Protein AF-A0A0Q5FG03-F1 (afdb_monomer_lite)

Radius of gyration: 13.96 Å; chains: 1; bounding box: 29×32×35 Å

Sequence (112 aa):
MKDVYLDANTSKATGAYFTERRLQPCRLDEAAFYCIKDTFYGLTVSEVVIPYRGPFSVHAVYLEESRPVVEQRLRARFKGIAFNRDDGATPFLIDDPKQPGRTVFYCDRHSE

Structure (mmCIF, N/CA/C/O backbone):
data_AF-A0A0Q5FG03-F1
#
_entry.id   AF-A0A0Q5FG03-F1
#
loop_
_atom_site.group_PDB
_atom_site.id
_atom_site.type_symbol
_atom_site.label_atom_id
_atom_site.label_alt_id
_atom_site.label_comp_id
_atom_site.label_asym_id
_atom_site.label_entity_id
_atom_site.label_seq_id
_atom_site.pdbx_PDB_ins_code
_atom_site.Cartn_x
_atom_site.Cartn_y
_atom_site.Cartn_z
_atom_site.occupancy
_atom_site.B_iso_or_equiv
_atom_site.auth_seq_id
_atom_site.auth_comp_id
_atom_site.auth_asym_id
_atom_site.auth_atom_id
_atom_site.pdbx_PDB_model_num
ATOM 1 N N . MET A 1 1 ? 0.644 -18.879 -6.808 1.00 47.06 1 MET A N 1
ATOM 2 C CA . MET A 1 1 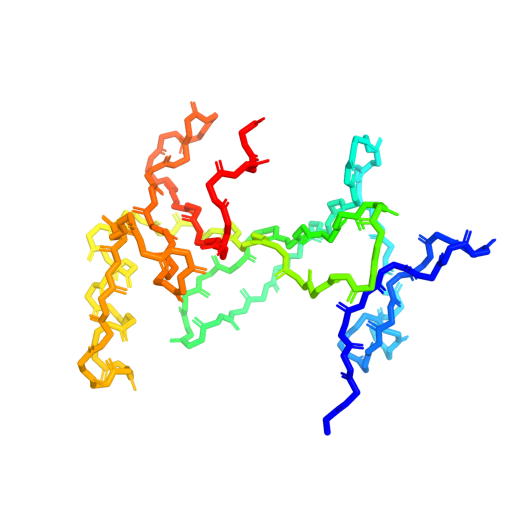? 0.329 -17.442 -6.962 1.00 47.06 1 MET A CA 1
ATOM 3 C C . MET A 1 1 ? 1.460 -16.850 -7.792 1.00 47.06 1 MET A C 1
ATOM 5 O O . MET A 1 1 ? 2.582 -17.272 -7.561 1.00 47.06 1 MET A O 1
ATOM 9 N N . LYS A 1 2 ? 1.202 -16.025 -8.815 1.00 59.19 2 LYS A N 1
ATOM 10 C CA . LYS A 1 2 ? 2.292 -15.331 -9.528 1.00 59.19 2 LYS A CA 1
ATOM 11 C C . LYS A 1 2 ? 2.599 -14.056 -8.749 1.00 59.19 2 LYS A C 1
ATOM 13 O O . LYS A 1 2 ? 1.669 -13.285 -8.519 1.00 59.19 2 LYS A O 1
ATOM 18 N N . ASP A 1 3 ? 3.845 -13.878 -8.336 1.00 68.62 3 ASP A N 1
ATOM 19 C CA . ASP A 1 3 ? 4.272 -12.696 -7.587 1.00 68.62 3 ASP A CA 1
ATOM 20 C C . ASP A 1 3 ? 4.136 -11.431 -8.448 1.00 68.62 3 ASP A C 1
ATOM 22 O O . ASP A 1 3 ? 4.247 -11.487 -9.676 1.00 68.62 3 ASP A O 1
ATOM 26 N N . VAL A 1 4 ? 3.846 -10.300 -7.804 1.00 78.50 4 VAL A N 1
ATOM 27 C CA . VAL A 1 4 ? 3.726 -8.979 -8.442 1.00 78.50 4 VAL A CA 1
ATOM 28 C C . VAL A 1 4 ? 5.048 -8.249 -8.266 1.00 78.50 4 VAL A C 1
ATOM 30 O O . VAL A 1 4 ? 5.352 -7.858 -7.155 1.00 78.50 4 VAL A O 1
ATOM 33 N N . TYR A 1 5 ? 5.806 -8.014 -9.327 1.00 81.94 5 TYR A N 1
ATOM 34 C CA . TYR A 1 5 ? 7.115 -7.352 -9.266 1.00 81.94 5 TYR A CA 1
ATOM 35 C C . TYR A 1 5 ? 7.329 -6.467 -10.498 1.00 81.94 5 TYR A C 1
ATOM 37 O O . TYR A 1 5 ? 6.570 -6.556 -11.464 1.00 81.94 5 TYR A O 1
ATOM 45 N N . LEU A 1 6 ? 8.354 -5.613 -10.496 1.00 83.56 6 LEU A N 1
ATOM 46 C CA . LEU A 1 6 ? 8.778 -4.901 -11.705 1.00 83.56 6 LEU A CA 1
ATOM 47 C C . LEU A 1 6 ? 9.694 -5.790 -12.544 1.00 83.56 6 LEU A C 1
ATOM 49 O O . LEU A 1 6 ? 10.752 -6.220 -12.090 1.00 83.56 6 LEU A O 1
ATOM 53 N N . ASP A 1 7 ? 9.301 -6.058 -13.785 1.00 80.56 7 ASP A N 1
ATOM 54 C CA . ASP A 1 7 ? 10.161 -6.740 -14.745 1.00 80.56 7 ASP A CA 1
ATOM 55 C C . ASP A 1 7 ? 11.391 -5.873 -15.059 1.00 80.56 7 ASP A C 1
ATOM 57 O O . ASP A 1 7 ? 11.261 -4.739 -15.518 1.00 80.56 7 ASP A O 1
ATOM 61 N N . ALA A 1 8 ? 12.589 -6.412 -14.824 1.00 76.44 8 ALA A N 1
ATOM 62 C CA . ALA A 1 8 ? 13.841 -5.658 -14.920 1.00 76.44 8 ALA A CA 1
ATOM 63 C C . ALA A 1 8 ? 14.198 -5.205 -16.349 1.00 76.44 8 ALA A C 1
ATOM 65 O O . ALA A 1 8 ? 14.984 -4.276 -16.514 1.00 76.44 8 ALA A O 1
ATOM 66 N N . ASN A 1 9 ? 13.634 -5.841 -17.382 1.00 79.19 9 ASN A N 1
ATOM 67 C CA . ASN A 1 9 ? 13.922 -5.505 -18.779 1.00 79.19 9 ASN A CA 1
ATOM 68 C C . ASN A 1 9 ? 12.957 -4.451 -19.325 1.00 79.19 9 ASN A C 1
ATOM 70 O O . ASN A 1 9 ? 13.314 -3.652 -20.187 1.00 79.19 9 ASN A O 1
ATOM 74 N N . THR A 1 10 ? 11.711 -4.477 -18.858 1.00 81.31 10 THR A N 1
ATOM 75 C CA . THR A 1 10 ? 10.627 -3.643 -19.387 1.00 81.31 10 THR A CA 1
ATOM 76 C C . THR A 1 10 ? 10.185 -2.548 -18.428 1.00 81.31 10 THR A C 1
ATOM 78 O O . THR A 1 10 ? 9.437 -1.662 -18.838 1.00 81.31 10 THR A O 1
ATOM 81 N N . SER A 1 11 ? 10.619 -2.602 -17.166 1.00 76.62 11 SER A N 1
ATOM 82 C CA . SER A 1 11 ? 10.155 -1.740 -16.075 1.00 76.62 11 SER A CA 1
ATOM 83 C C . SER A 1 11 ? 8.632 -1.760 -15.901 1.00 76.62 11 SER A C 1
ATOM 85 O O . SER A 1 11 ? 8.040 -0.798 -15.414 1.00 76.62 11 SER A O 1
ATOM 87 N N . LYS A 1 12 ? 7.974 -2.849 -16.320 1.00 83.88 12 LYS A N 1
ATOM 88 C CA . LYS A 1 12 ? 6.522 -3.030 -16.205 1.00 83.88 12 LYS A CA 1
ATOM 89 C C . LYS A 1 12 ? 6.199 -3.931 -15.028 1.00 83.88 12 LYS A C 1
ATOM 91 O O . LYS A 1 12 ? 6.864 -4.943 -14.818 1.00 83.88 12 LYS A O 1
ATOM 96 N N . ALA A 1 13 ? 5.147 -3.590 -14.290 1.00 86.50 13 ALA A N 1
ATOM 97 C CA . A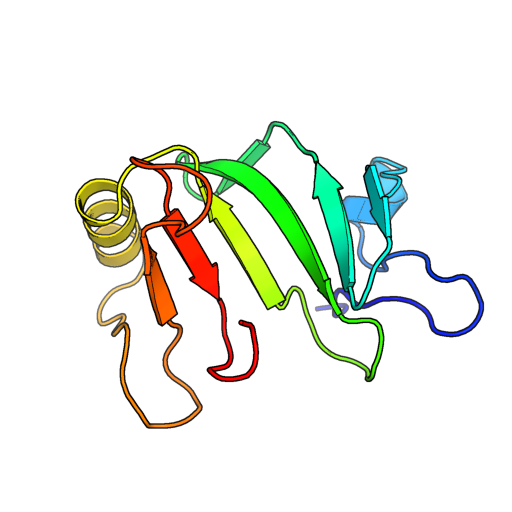LA A 1 13 ? 4.642 -4.465 -13.245 1.00 86.50 13 ALA A CA 1
ATOM 98 C C . ALA A 1 13 ? 4.076 -5.763 -13.832 1.00 86.50 13 ALA A C 1
ATOM 100 O O . ALA A 1 13 ? 3.356 -5.762 -14.837 1.00 86.50 13 ALA A O 1
ATOM 101 N N . THR A 1 14 ? 4.384 -6.870 -13.171 1.00 84.19 14 THR A N 1
ATOM 102 C CA . THR A 1 14 ? 3.803 -8.182 -13.424 1.00 84.19 14 THR A CA 1
ATOM 103 C C . THR A 1 14 ? 2.548 -8.397 -12.574 1.00 84.19 14 THR A C 1
ATOM 105 O O . THR A 1 14 ? 2.179 -7.587 -11.723 1.00 84.19 14 THR A O 1
ATOM 108 N N . GLY A 1 15 ? 1.850 -9.504 -12.828 1.00 84.75 15 GLY A N 1
ATOM 109 C CA . GLY A 1 15 ? 0.609 -9.853 -12.141 1.00 84.75 15 GLY A CA 1
ATOM 110 C C . GLY A 1 15 ? -0.641 -9.321 -12.843 1.00 84.75 15 GLY A C 1
ATOM 111 O O . GLY A 1 15 ? -0.670 -8.213 -13.376 1.00 84.75 15 GLY A O 1
ATOM 112 N N . ALA A 1 16 ? -1.695 -10.142 -12.818 1.00 88.19 16 ALA A N 1
ATOM 113 C CA . ALA A 1 16 ? -2.950 -9.905 -13.537 1.00 88.19 16 ALA A CA 1
ATOM 114 C C . ALA A 1 16 ? -3.575 -8.539 -13.222 1.00 88.19 16 ALA A C 1
ATOM 116 O O . ALA A 1 16 ? -4.098 -7.876 -14.113 1.00 88.19 16 ALA A O 1
ATOM 117 N N . TYR A 1 17 ? -3.459 -8.081 -11.968 1.00 88.00 17 TYR A N 1
ATOM 118 C CA . TYR A 1 17 ? -3.975 -6.778 -11.558 1.00 88.00 17 TYR A CA 1
ATOM 119 C C . TYR A 1 17 ? -3.429 -5.637 -12.432 1.00 88.00 17 TYR A C 1
ATOM 121 O O . TYR A 1 17 ? -4.215 -4.842 -12.938 1.00 88.00 17 TYR A O 1
ATOM 129 N N . PHE A 1 18 ? -2.116 -5.601 -12.674 1.00 90.38 18 PHE A N 1
ATOM 130 C CA . PHE A 1 18 ? -1.465 -4.547 -13.455 1.00 90.38 18 PHE A CA 1
ATOM 131 C C . PHE A 1 18 ? -1.579 -4.794 -14.959 1.00 90.38 18 PHE A C 1
ATOM 133 O O . PHE A 1 18 ? -1.870 -3.866 -15.717 1.00 90.38 18 PHE A O 1
ATOM 140 N N . THR A 1 19 ? -1.385 -6.040 -15.401 1.00 90.56 19 THR A N 1
ATOM 141 C CA . THR A 1 19 ? -1.304 -6.364 -16.831 1.00 90.56 19 THR A CA 1
ATOM 142 C C . THR A 1 19 ? -2.664 -6.340 -17.525 1.00 90.56 19 THR A C 1
ATOM 144 O O . THR A 1 19 ? -2.780 -5.759 -18.603 1.00 90.56 19 THR A O 1
ATOM 147 N N . GLU A 1 20 ? -3.712 -6.900 -16.917 1.00 92.25 20 GLU A N 1
ATOM 148 C CA . GLU A 1 20 ? -5.053 -6.948 -17.521 1.00 92.25 20 GLU A CA 1
ATOM 149 C C . GLU A 1 20 ? -5.700 -5.560 -17.563 1.00 92.25 20 GLU A C 1
ATOM 151 O O . GLU A 1 20 ? -6.345 -5.202 -18.548 1.00 92.25 20 GLU A O 1
ATOM 156 N N . ARG A 1 21 ? -5.458 -4.741 -16.530 1.00 91.88 21 ARG A N 1
ATOM 157 C CA . ARG A 1 21 ? -5.902 -3.337 -16.462 1.00 91.88 21 ARG A CA 1
ATOM 158 C C . ARG A 1 21 ? -4.991 -2.381 -17.234 1.00 91.88 21 ARG A C 1
ATOM 1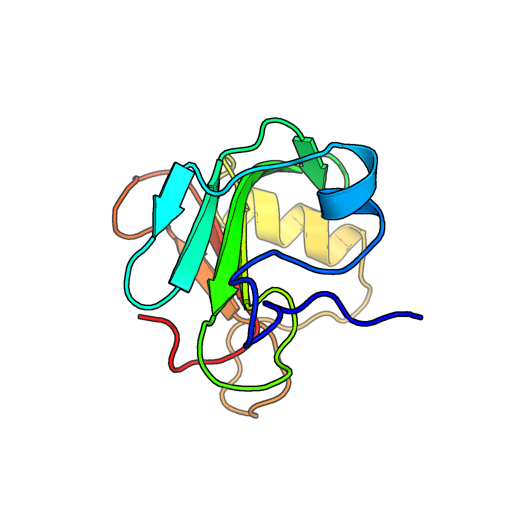60 O O . 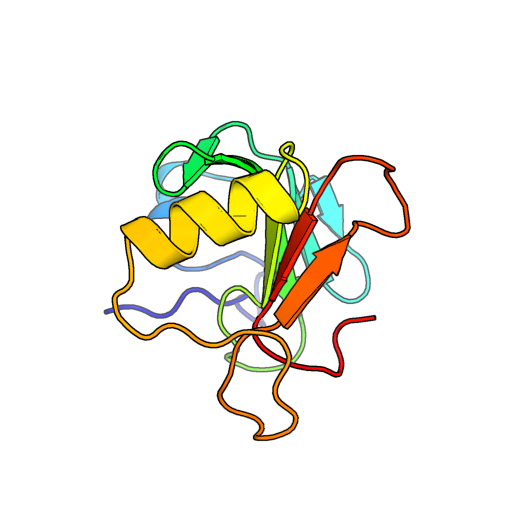ARG A 1 21 ? -5.296 -1.195 -17.318 1.00 91.88 21 ARG A O 1
ATOM 167 N N . ARG A 1 22 ? -3.883 -2.884 -17.795 1.00 92.06 22 ARG A N 1
ATOM 168 C CA . ARG A 1 22 ? -2.868 -2.113 -18.533 1.00 92.06 22 ARG A CA 1
ATOM 169 C C . ARG A 1 22 ? -2.369 -0.889 -17.756 1.00 92.06 22 ARG A C 1
ATOM 171 O O . ARG A 1 22 ? -2.090 0.150 -18.357 1.00 92.06 22 ARG A O 1
ATOM 178 N N . LEU A 1 23 ? -2.257 -1.012 -16.432 1.00 91.56 23 LEU A N 1
ATOM 179 C CA . LEU A 1 23 ? -1.841 0.092 -15.572 1.00 91.56 23 LEU A CA 1
ATOM 180 C C . LEU A 1 23 ? -0.436 0.551 -15.960 1.00 91.56 23 LEU A C 1
ATOM 182 O O . LEU A 1 23 ? 0.458 -0.266 -16.184 1.00 91.56 23 LEU A O 1
ATOM 186 N N . GLN A 1 24 ? -0.257 1.865 -16.039 1.00 90.62 24 GLN A N 1
ATOM 187 C CA . GLN A 1 24 ? 1.046 2.500 -16.191 1.00 90.62 24 GLN A CA 1
ATOM 188 C C . GLN A 1 24 ? 1.378 3.237 -14.892 1.00 90.62 24 GLN A C 1
ATOM 190 O O . GLN A 1 24 ? 0.463 3.758 -14.246 1.00 90.62 24 GLN A O 1
ATOM 195 N N . PRO A 1 25 ? 2.656 3.281 -14.492 1.00 91.50 25 PRO A N 1
ATOM 196 C CA . PRO A 1 25 ? 3.050 4.062 -13.336 1.00 91.50 25 PRO A CA 1
ATOM 197 C C . PRO A 1 25 ? 2.816 5.554 -13.601 1.00 91.50 25 PRO A C 1
ATOM 199 O O . PRO A 1 25 ? 3.100 6.057 -14.687 1.00 91.50 25 PRO A O 1
ATOM 202 N N . CYS A 1 26 ? 2.304 6.263 -12.598 1.00 92.25 26 CYS A N 1
ATOM 203 C CA . CYS A 1 26 ? 2.127 7.716 -12.642 1.00 92.25 26 CYS A CA 1
ATOM 204 C C . CYS A 1 26 ? 3.405 8.465 -12.241 1.00 92.25 26 CYS A C 1
ATOM 206 O O . CYS A 1 26 ? 3.607 9.606 -12.649 1.00 92.25 26 CYS A O 1
ATOM 208 N N . ARG A 1 27 ? 4.273 7.822 -11.453 1.00 89.38 27 ARG A N 1
ATOM 209 C CA . ARG A 1 27 ? 5.584 8.341 -11.063 1.00 89.38 27 ARG A CA 1
ATOM 210 C C . ARG A 1 27 ? 6.597 7.204 -11.058 1.00 89.38 27 ARG A C 1
ATOM 212 O O . ARG A 1 27 ? 6.309 6.114 -10.566 1.00 89.38 27 ARG A O 1
ATOM 219 N N . LEU A 1 28 ? 7.776 7.488 -11.597 1.00 85.56 28 LEU A N 1
ATOM 220 C CA . LEU A 1 28 ? 8.937 6.609 -11.582 1.00 85.56 28 LEU A CA 1
ATOM 221 C C . LEU A 1 28 ? 10.080 7.353 -10.895 1.00 85.56 28 LEU A C 1
ATOM 223 O O . LEU A 1 28 ? 10.460 8.428 -11.351 1.00 85.56 28 LEU A O 1
ATOM 227 N N . ASP A 1 29 ? 10.568 6.797 -9.794 1.00 81.88 29 ASP A N 1
ATOM 228 C CA . ASP A 1 29 ? 11.713 7.305 -9.031 1.00 81.88 29 ASP A CA 1
ATOM 229 C C . ASP A 1 29 ? 12.552 6.100 -8.561 1.00 81.88 29 ASP A C 1
ATOM 231 O O . ASP A 1 29 ? 12.788 5.184 -9.349 1.00 81.88 29 ASP A O 1
ATOM 235 N N . GLU A 1 30 ? 12.916 5.998 -7.281 1.00 79.50 30 GLU A N 1
ATOM 236 C CA . GLU A 1 30 ? 13.513 4.780 -6.702 1.00 79.50 30 GLU A CA 1
ATOM 237 C C . GLU A 1 30 ? 12.560 3.561 -6.705 1.00 79.50 30 GLU A C 1
ATOM 239 O O . GLU A 1 30 ? 12.982 2.408 -6.568 1.00 79.50 30 GLU A O 1
ATOM 244 N N . ALA A 1 31 ? 11.268 3.803 -6.950 1.00 86.31 31 ALA A N 1
ATOM 245 C CA . ALA A 1 31 ? 10.223 2.805 -7.148 1.00 86.31 31 ALA A CA 1
ATOM 246 C C . ALA A 1 31 ? 9.216 3.259 -8.223 1.00 86.31 31 ALA A C 1
ATOM 248 O O . ALA A 1 31 ? 9.134 4.443 -8.568 1.00 86.31 31 ALA A O 1
ATOM 249 N N . ALA A 1 32 ? 8.416 2.321 -8.734 1.00 89.75 32 ALA A N 1
ATOM 250 C CA . ALA A 1 32 ? 7.268 2.635 -9.575 1.00 89.75 32 ALA A CA 1
ATOM 251 C C . ALA A 1 32 ? 6.016 2.834 -8.716 1.00 89.75 32 ALA A C 1
ATOM 253 O O . ALA A 1 32 ? 5.603 1.936 -7.977 1.00 89.75 32 ALA A O 1
ATOM 254 N N . PHE A 1 33 ? 5.389 3.997 -8.864 1.00 91.69 33 PHE A N 1
ATOM 255 C CA . PHE A 1 33 ? 4.142 4.358 -8.201 1.00 91.69 33 PHE A CA 1
ATOM 256 C C . PHE A 1 33 ? 2.987 4.239 -9.186 1.00 91.69 33 PHE A C 1
ATOM 258 O O . PHE A 1 33 ? 3.001 4.841 -10.262 1.00 91.69 33 PHE A O 1
ATOM 265 N N . TYR A 1 34 ? 1.963 3.495 -8.796 1.00 93.38 34 TYR A N 1
ATOM 266 C CA . TYR A 1 34 ? 0.734 3.329 -9.554 1.00 93.38 34 TYR A CA 1
ATOM 267 C C . TYR A 1 34 ? -0.387 4.063 -8.834 1.00 93.38 34 TYR A C 1
ATOM 269 O O . TYR A 1 34 ? -0.903 3.579 -7.829 1.00 93.38 34 TYR A O 1
ATOM 277 N N . CYS A 1 35 ? -0.760 5.225 -9.365 1.00 93.94 35 CYS A N 1
ATOM 278 C CA . CYS A 1 35 ? -1.913 5.983 -8.908 1.00 93.94 35 CYS A CA 1
ATOM 279 C C . CYS A 1 35 ? -3.169 5.257 -9.381 1.00 93.94 35 CYS A C 1
ATOM 281 O O . CYS A 1 35 ? -3.416 5.136 -10.584 1.00 93.94 35 CYS A O 1
ATOM 283 N N . ILE A 1 36 ? -3.944 4.745 -8.438 1.00 94.62 36 ILE A N 1
ATOM 284 C CA . ILE A 1 36 ? -5.142 3.965 -8.717 1.00 94.62 36 ILE A CA 1
ATOM 285 C C . ILE A 1 36 ? -6.309 4.519 -7.913 1.00 94.62 36 ILE A C 1
ATOM 287 O O . ILE A 1 36 ? -6.137 5.277 -6.967 1.00 94.62 36 ILE A O 1
ATOM 291 N N . LYS A 1 37 ? -7.516 4.136 -8.314 1.00 93.06 37 LYS A N 1
ATOM 292 C CA . LYS A 1 37 ? -8.721 4.360 -7.527 1.00 93.06 37 LYS A CA 1
ATOM 293 C C . LYS A 1 37 ? -9.415 3.020 -7.375 1.00 93.06 37 LYS A C 1
ATOM 295 O O . LYS A 1 37 ? -10.257 2.659 -8.193 1.00 93.06 37 LYS A O 1
ATOM 300 N N . ASP A 1 38 ? -8.980 2.262 -6.379 1.00 94.75 38 ASP A N 1
ATOM 301 C CA . ASP A 1 38 ? -9.514 0.933 -6.085 1.00 94.75 38 ASP A CA 1
ATOM 302 C C . ASP A 1 38 ? -9.734 0.781 -4.576 1.00 94.75 38 ASP A C 1
ATOM 304 O O . ASP A 1 38 ? -9.572 1.727 -3.802 1.00 94.75 38 ASP A O 1
ATOM 308 N N . THR A 1 39 ? -10.136 -0.410 -4.150 1.00 95.00 39 THR A N 1
ATOM 309 C CA . THR A 1 39 ? -10.406 -0.718 -2.756 1.00 95.00 39 THR A CA 1
ATOM 310 C C . THR A 1 39 ? -9.691 -1.983 -2.295 1.00 95.00 39 THR A C 1
ATOM 312 O O . THR A 1 39 ? -9.642 -2.993 -2.993 1.00 95.00 39 THR A O 1
ATOM 315 N N . PHE A 1 40 ? -9.176 -1.957 -1.068 1.00 91.69 40 PHE A N 1
ATOM 316 C CA . PHE A 1 40 ? -8.533 -3.090 -0.412 1.00 91.69 40 PHE A CA 1
ATOM 317 C C . PHE A 1 40 ? -9.264 -3.410 0.887 1.00 91.69 40 PHE A C 1
ATOM 319 O O . PHE A 1 40 ? -9.215 -2.661 1.860 1.00 91.69 40 PHE A O 1
ATOM 326 N N . TYR A 1 41 ? -10.044 -4.494 0.872 1.00 93.25 41 TYR A N 1
ATOM 327 C CA . TYR A 1 41 ? -11.019 -4.806 1.926 1.00 93.25 41 TYR A CA 1
ATOM 328 C C . TYR A 1 41 ? -11.984 -3.647 2.223 1.00 93.25 41 TYR A C 1
ATOM 330 O O . TYR A 1 41 ? -12.520 -3.542 3.322 1.00 93.25 41 TYR A O 1
ATOM 338 N N . GLY A 1 42 ? -12.220 -2.809 1.208 1.00 94.19 42 GLY A N 1
ATOM 339 C CA . GLY A 1 42 ? -13.045 -1.607 1.219 1.00 94.19 42 GLY A CA 1
ATOM 340 C C . GLY A 1 42 ? -12.372 -0.351 1.792 1.00 94.19 42 GLY A C 1
ATOM 341 O O . GLY A 1 42 ? -13.067 0.646 1.974 1.00 94.19 42 GLY A O 1
ATOM 342 N N . LEU A 1 43 ? -11.074 -0.400 2.114 1.00 96.75 43 LEU A N 1
ATOM 343 C CA . LEU A 1 43 ? -10.236 0.795 2.291 1.00 96.75 43 LEU A CA 1
ATOM 344 C C . LEU A 1 43 ? -9.902 1.357 0.922 1.00 96.75 43 LEU A C 1
ATOM 346 O O . LEU A 1 43 ? -9.640 0.579 0.006 1.00 96.75 43 LEU A O 1
ATOM 350 N N . THR A 1 44 ? -9.901 2.669 0.781 1.00 97.44 44 THR A N 1
ATOM 351 C CA . THR A 1 44 ? -9.672 3.326 -0.500 1.00 97.44 44 THR A CA 1
ATOM 352 C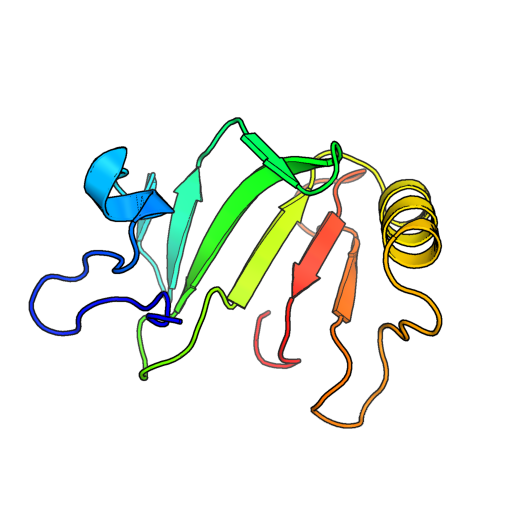 C . THR A 1 44 ? -8.180 3.379 -0.773 1.00 97.44 44 THR A C 1
ATOM 354 O O . THR A 1 44 ? -7.432 4.019 -0.040 1.00 97.44 44 THR A O 1
ATOM 357 N N . VAL A 1 45 ? -7.739 2.692 -1.826 1.00 96.44 45 VAL A N 1
ATOM 358 C CA . VAL A 1 45 ? -6.338 2.690 -2.245 1.00 96.44 45 VAL A CA 1
ATOM 359 C C . VAL A 1 45 ? -6.126 3.814 -3.244 1.00 96.44 45 VAL A C 1
ATOM 361 O O . VAL A 1 45 ? -6.743 3.805 -4.312 1.00 96.44 45 VAL A O 1
ATOM 364 N N . SER A 1 46 ? -5.228 4.740 -2.913 1.00 95.81 46 SER A N 1
ATOM 365 C CA . SER A 1 46 ? -4.831 5.827 -3.810 1.00 95.81 46 SER A CA 1
ATOM 366 C C . SER A 1 46 ? -3.568 5.496 -4.600 1.00 95.81 46 SER A C 1
ATOM 368 O O . SER A 1 46 ? -3.428 5.910 -5.750 1.00 95.81 46 SER A O 1
ATOM 370 N N . GLU A 1 47 ? -2.632 4.753 -4.002 1.00 94.56 47 GLU A N 1
ATOM 371 C CA . GLU A 1 47 ? -1.363 4.413 -4.649 1.00 94.56 47 GLU A CA 1
ATOM 372 C C . GLU A 1 47 ? -0.867 3.022 -4.247 1.00 94.56 47 GLU A C 1
ATOM 374 O O . GLU A 1 47 ? -1.055 2.567 -3.116 1.00 94.56 47 GLU A O 1
ATOM 379 N N . VAL A 1 48 ? -0.190 2.359 -5.183 1.00 93.31 48 VAL A N 1
ATOM 380 C CA . VAL A 1 48 ? 0.552 1.116 -4.950 1.00 93.31 48 VAL A CA 1
ATOM 381 C C . VAL A 1 48 ? 1.988 1.299 -5.418 1.00 93.31 48 VAL A C 1
ATOM 383 O O . VAL A 1 48 ? 2.219 1.837 -6.502 1.00 93.31 48 VAL A O 1
ATOM 386 N N . VAL A 1 49 ? 2.947 0.837 -4.617 1.00 91.00 49 VAL A N 1
ATOM 387 C CA . VAL A 1 49 ? 4.380 1.002 -4.886 1.00 91.00 49 VAL A CA 1
ATOM 388 C C . VAL A 1 49 ? 5.046 -0.344 -5.108 1.00 91.00 49 VAL A C 1
ATOM 390 O O . VAL A 1 49 ? 4.890 -1.261 -4.300 1.00 91.00 49 VAL A O 1
ATOM 393 N N . ILE A 1 50 ? 5.811 -0.447 -6.195 1.00 88.44 50 ILE A N 1
ATOM 394 C CA . ILE A 1 50 ? 6.645 -1.612 -6.504 1.00 88.44 50 ILE A CA 1
ATOM 395 C C . ILE A 1 50 ? 8.097 -1.135 -6.682 1.00 88.44 50 ILE A C 1
ATOM 397 O O . ILE A 1 50 ? 8.338 -0.250 -7.506 1.00 88.44 50 ILE A O 1
ATOM 401 N N . PRO A 1 51 ? 9.066 -1.676 -5.928 1.00 81.62 51 PRO A N 1
ATOM 402 C CA . PRO A 1 51 ? 10.454 -1.225 -5.946 1.00 81.62 51 PRO A CA 1
ATOM 403 C C . PRO A 1 51 ? 11.197 -1.744 -7.184 1.00 81.62 51 PRO A C 1
ATOM 405 O O . PRO A 1 51 ? 10.898 -2.823 -7.694 1.00 81.62 51 PRO A O 1
ATOM 408 N N . TYR A 1 52 ? 12.190 -0.986 -7.665 1.00 72.69 52 TYR A N 1
ATOM 409 C CA . TYR A 1 52 ? 12.958 -1.333 -8.873 1.00 72.69 52 TYR A CA 1
ATOM 410 C C . TYR A 1 52 ? 13.986 -2.453 -8.679 1.00 72.69 52 TYR A C 1
ATOM 412 O O . TYR A 1 52 ? 14.348 -3.138 -9.636 1.00 72.69 52 TYR A O 1
ATOM 420 N N . ARG A 1 53 ? 14.524 -2.612 -7.466 1.00 61.56 53 ARG A N 1
ATOM 421 C CA . ARG A 1 53 ? 15.632 -3.537 -7.204 1.00 61.56 53 ARG A CA 1
ATOM 422 C C . ARG A 1 53 ? 15.113 -4.819 -6.579 1.00 61.56 53 ARG A C 1
ATOM 424 O O . ARG A 1 53 ? 14.803 -4.793 -5.404 1.00 61.56 53 ARG A O 1
ATOM 431 N N . GLY A 1 54 ? 15.121 -5.924 -7.325 1.00 55.22 54 GLY A N 1
ATOM 432 C CA . GLY A 1 54 ? 14.882 -7.285 -6.818 1.00 55.22 54 GLY A CA 1
ATOM 433 C C . GLY A 1 54 ? 13.490 -7.849 -7.142 1.00 55.22 54 GLY A C 1
ATOM 434 O O . GLY A 1 54 ? 12.612 -7.106 -7.572 1.00 55.22 54 GLY A O 1
ATOM 435 N N . PRO A 1 55 ? 13.261 -9.163 -6.954 1.00 54.09 55 PRO A N 1
ATOM 436 C CA . PRO A 1 55 ? 11.986 -9.833 -7.246 1.00 54.09 55 PRO A CA 1
ATOM 437 C C . PRO A 1 55 ? 10.898 -9.509 -6.202 1.00 54.09 55 PRO A C 1
ATOM 439 O O . PRO A 1 55 ? 10.060 -10.352 -5.886 1.00 54.09 55 PRO A O 1
ATOM 442 N N . PHE A 1 56 ? 10.952 -8.328 -5.588 1.00 57.88 56 PHE A N 1
ATOM 443 C CA . PHE A 1 56 ? 10.106 -8.001 -4.454 1.00 57.88 56 PHE A CA 1
ATOM 444 C C . PHE A 1 56 ? 8.676 -7.712 -4.896 1.00 57.88 56 PHE A C 1
ATOM 446 O O . PHE A 1 56 ? 8.421 -7.188 -5.983 1.00 57.88 56 PHE A O 1
ATOM 453 N N . SER A 1 57 ? 7.753 -8.094 -4.013 1.00 67.31 57 SER A N 1
ATOM 454 C CA . SER A 1 57 ? 6.325 -7.858 -4.175 1.00 67.31 57 SER A CA 1
ATOM 455 C C . SER A 1 57 ? 5.971 -6.364 -4.094 1.00 67.31 57 SER A C 1
ATOM 457 O O . SER A 1 57 ? 6.838 -5.516 -3.886 1.00 67.31 57 SER A O 1
ATOM 459 N N . VAL A 1 58 ? 4.678 -6.033 -4.213 1.00 69.81 58 VAL A N 1
ATOM 460 C CA . VAL A 1 58 ? 4.152 -4.731 -3.767 1.00 69.81 58 VAL A CA 1
ATOM 461 C C . VAL A 1 58 ? 4.708 -4.405 -2.385 1.00 69.81 58 VAL A C 1
ATOM 463 O O . VAL A 1 58 ? 4.557 -5.189 -1.448 1.00 69.81 58 VAL A O 1
ATOM 466 N N . HIS A 1 59 ? 5.342 -3.245 -2.284 1.00 81.69 59 HIS A N 1
ATOM 467 C CA . HIS A 1 59 ? 6.102 -2.844 -1.109 1.00 81.69 59 HIS A CA 1
ATOM 468 C C . HIS A 1 59 ? 5.279 -1.990 -0.162 1.00 81.69 59 HIS A C 1
ATOM 470 O O . HIS A 1 59 ? 5.322 -2.202 1.046 1.00 81.69 59 HIS A O 1
ATOM 476 N N . ALA A 1 60 ? 4.481 -1.081 -0.724 1.00 90.12 60 ALA A N 1
ATOM 477 C CA . ALA A 1 60 ? 3.593 -0.211 0.027 1.00 90.12 60 ALA A CA 1
ATOM 478 C C . ALA A 1 60 ? 2.252 -0.009 -0.686 1.00 90.12 60 ALA A C 1
ATOM 480 O O . ALA A 1 60 ? 2.169 0.023 -1.919 1.00 90.12 60 ALA A O 1
ATOM 481 N N . VAL A 1 61 ? 1.209 0.169 0.119 1.00 93.38 61 VAL A N 1
ATOM 482 C CA . VAL A 1 61 ? -0.138 0.562 -0.291 1.00 93.38 61 VAL A CA 1
ATOM 483 C C . VAL A 1 61 ? -0.508 1.830 0.471 1.00 93.38 61 VAL A C 1
ATOM 485 O O . VAL A 1 61 ? -0.448 1.856 1.701 1.00 93.38 61 VAL A O 1
ATOM 488 N N . TYR A 1 62 ? -0.897 2.869 -0.263 1.00 95.62 62 TYR A N 1
ATOM 489 C CA . TYR A 1 62 ? -1.344 4.143 0.293 1.00 95.62 62 TYR A CA 1
ATOM 490 C C . TYR A 1 62 ? -2.863 4.154 0.350 1.00 95.62 62 TYR A C 1
ATOM 492 O O . TYR A 1 62 ? -3.541 3.897 -0.650 1.00 95.62 62 TYR A O 1
ATOM 500 N N . LEU A 1 63 ? -3.379 4.439 1.537 1.00 97.31 63 LEU A N 1
ATOM 501 C CA . LEU A 1 63 ? -4.789 4.368 1.877 1.00 97.31 63 LEU A CA 1
ATOM 502 C C . LEU A 1 63 ? -5.296 5.758 2.247 1.00 97.31 63 LEU A C 1
ATOM 504 O O . LEU A 1 63 ? -4.639 6.480 2.999 1.00 97.31 63 LEU A O 1
ATOM 508 N N . GLU A 1 64 ? -6.461 6.136 1.725 1.00 97.44 64 GLU A N 1
ATOM 509 C CA . GLU A 1 64 ? -7.024 7.468 1.970 1.00 97.44 64 GLU A CA 1
ATOM 510 C C . GLU A 1 64 ? -7.536 7.640 3.404 1.00 97.44 64 GLU A C 1
ATOM 512 O O . GLU A 1 64 ? -7.639 8.766 3.887 1.00 97.44 64 GLU A O 1
ATOM 517 N N . GLU A 1 65 ? -7.863 6.543 4.089 1.00 97.56 65 GLU A N 1
ATOM 518 C CA . GLU A 1 65 ? -8.330 6.573 5.469 1.00 97.56 65 GLU A CA 1
ATOM 519 C C . GLU A 1 65 ? -7.187 6.744 6.484 1.00 97.56 65 GLU A C 1
ATOM 521 O O . GLU A 1 65 ? -6.037 6.360 6.249 1.00 97.56 65 GLU A O 1
ATOM 526 N N . SER A 1 66 ? -7.529 7.273 7.662 1.00 97.50 66 SER A N 1
ATOM 527 C CA . SER A 1 66 ? -6.581 7.490 8.757 1.00 97.50 66 SER A CA 1
ATOM 528 C C . SER A 1 66 ? -6.129 6.188 9.411 1.00 97.50 66 SER A C 1
ATOM 530 O O . SER A 1 66 ? -6.849 5.181 9.412 1.00 97.50 66 SER A O 1
ATOM 532 N N . ARG A 1 67 ? -4.952 6.223 10.045 1.00 96.69 67 ARG A N 1
ATOM 533 C CA . ARG A 1 67 ? -4.321 5.028 10.612 1.00 96.69 67 ARG A CA 1
ATOM 534 C C . ARG A 1 67 ? -5.220 4.253 11.581 1.00 96.69 67 ARG A C 1
ATOM 536 O O . ARG A 1 67 ? -5.293 3.035 11.428 1.00 96.69 67 ARG A O 1
ATOM 543 N N . PRO A 1 68 ? -5.971 4.886 12.509 1.00 96.94 68 PRO A N 1
ATOM 544 C CA . PRO A 1 68 ? -6.888 4.154 13.383 1.00 96.94 68 PRO A CA 1
ATOM 545 C C . PRO A 1 68 ? -7.999 3.409 12.627 1.00 96.94 68 PRO A C 1
ATOM 547 O O . PRO A 1 68 ? -8.345 2.286 12.993 1.00 96.94 68 PRO A O 1
ATOM 550 N N . VAL A 1 69 ? -8.543 4.008 11.560 1.00 97.44 69 VAL A N 1
ATOM 551 C CA . VAL A 1 69 ? -9.606 3.402 10.738 1.00 97.44 69 VAL A CA 1
ATOM 552 C C . VAL A 1 69 ? -9.057 2.217 9.951 1.00 97.44 69 VAL A C 1
ATOM 554 O O . VAL A 1 69 ? -9.656 1.137 9.941 1.00 97.44 69 VAL A O 1
ATOM 557 N N . VAL A 1 70 ? -7.893 2.400 9.326 1.00 97.12 70 VAL A N 1
ATOM 558 C CA . VAL A 1 70 ? -7.201 1.336 8.597 1.00 97.12 70 VAL A CA 1
ATOM 559 C C . VAL A 1 70 ? -6.867 0.177 9.529 1.00 97.12 70 VAL A C 1
ATOM 561 O O . VAL A 1 70 ? -7.206 -0.970 9.232 1.00 97.12 70 VAL A O 1
ATOM 564 N N . GLU A 1 71 ? -6.264 0.468 10.682 1.00 96.44 71 GLU A N 1
ATOM 565 C CA . GLU A 1 71 ? -5.875 -0.536 11.668 1.00 96.44 71 GLU A CA 1
ATOM 566 C C . GLU A 1 71 ? -7.082 -1.352 12.134 1.00 96.44 71 GLU A C 1
ATOM 568 O O . GLU A 1 71 ? -7.045 -2.585 12.105 1.00 96.44 71 GLU A O 1
ATOM 573 N N . GLN A 1 72 ? -8.176 -0.683 12.512 1.00 96.06 72 GLN A N 1
ATOM 574 C CA . GLN A 1 72 ? -9.409 -1.344 12.934 1.00 96.06 72 GLN A CA 1
ATOM 575 C C . GLN A 1 72 ? -9.909 -2.317 11.862 1.00 96.06 72 GLN A C 1
ATOM 577 O O . GLN A 1 72 ? -10.253 -3.465 12.163 1.00 96.06 72 GLN A O 1
ATOM 582 N N . ARG A 1 73 ? -9.929 -1.878 10.601 1.00 96.25 73 ARG A N 1
ATOM 583 C CA . ARG A 1 73 ? -10.453 -2.681 9.499 1.00 96.25 73 ARG A CA 1
ATOM 584 C C . ARG A 1 73 ? -9.570 -3.882 9.181 1.00 96.25 73 ARG A C 1
ATOM 586 O O . ARG A 1 73 ? -10.083 -4.985 8.981 1.00 96.25 73 ARG A O 1
ATOM 593 N N . LEU A 1 74 ? -8.251 -3.696 9.178 1.00 95.31 74 LEU A N 1
ATOM 594 C CA . LEU A 1 74 ? -7.307 -4.789 8.962 1.00 95.31 74 LEU A CA 1
ATOM 595 C C . LEU A 1 74 ? -7.355 -5.798 10.117 1.00 95.31 74 LEU A C 1
ATOM 597 O O . LEU A 1 74 ? -7.386 -6.997 9.854 1.00 95.31 74 LEU A O 1
ATOM 601 N N . ARG A 1 75 ? -7.466 -5.352 11.377 1.00 95.25 75 ARG A N 1
ATOM 602 C CA . ARG A 1 75 ? -7.645 -6.247 12.539 1.00 95.25 75 ARG A CA 1
ATOM 603 C C . ARG A 1 75 ? -8.948 -7.040 12.483 1.00 95.25 75 ARG A C 1
ATOM 605 O O . ARG A 1 75 ? -8.958 -8.215 12.845 1.00 95.25 75 ARG A O 1
ATOM 612 N N . ALA A 1 76 ? -10.033 -6.426 12.010 1.00 94.94 76 ALA A N 1
ATOM 613 C CA . ALA A 1 76 ? -11.302 -7.121 11.808 1.00 94.94 76 ALA A CA 1
ATOM 614 C C . ALA A 1 76 ? -11.196 -8.208 10.722 1.00 94.94 76 ALA A C 1
ATOM 616 O O . ALA A 1 76 ? -11.827 -9.260 10.830 1.00 94.94 76 ALA A O 1
ATOM 617 N N . ARG A 1 77 ? -10.381 -7.973 9.684 1.00 94.56 77 ARG A N 1
ATOM 618 C CA . ARG A 1 77 ? -10.204 -8.898 8.557 1.00 94.56 77 ARG A CA 1
ATOM 619 C C . ARG A 1 77 ? -9.196 -10.016 8.825 1.00 94.56 77 ARG A C 1
ATOM 621 O O . ARG A 1 77 ? -9.413 -11.145 8.372 1.00 94.56 77 ARG A O 1
ATOM 628 N N . PHE A 1 78 ? -8.104 -9.696 9.511 1.00 92.00 78 PHE A N 1
ATOM 629 C CA . PHE A 1 78 ? -6.954 -10.562 9.748 1.00 92.00 78 PHE A CA 1
ATOM 630 C C . PHE A 1 78 ? -6.791 -10.799 11.249 1.00 92.00 78 PHE A C 1
ATOM 632 O O . PHE A 1 78 ? -6.173 -10.011 11.967 1.00 92.00 78 PHE A O 1
ATOM 639 N N . LYS A 1 79 ? -7.361 -11.905 11.739 1.00 91.06 79 LYS A N 1
ATOM 640 C CA . LYS A 1 79 ? -7.259 -12.274 13.156 1.00 91.06 79 LYS A CA 1
ATOM 641 C C . LYS A 1 79 ? -5.794 -12.404 13.572 1.00 91.06 79 LYS A C 1
ATOM 643 O O . LYS A 1 79 ? -5.042 -13.154 12.962 1.00 91.06 79 LYS A O 1
ATOM 648 N N . GLY A 1 80 ? -5.428 -11.704 14.643 1.00 89.06 80 GLY A N 1
ATOM 649 C CA . GLY A 1 80 ? -4.089 -11.776 15.227 1.00 89.06 80 GLY A CA 1
ATOM 650 C C . GLY A 1 80 ? -3.017 -10.986 14.477 1.00 89.06 80 GLY A C 1
ATOM 651 O O . GLY A 1 80 ? -1.851 -11.097 14.847 1.00 89.06 80 GLY A O 1
ATOM 652 N N . ILE A 1 81 ? -3.381 -10.180 13.469 1.00 91.06 81 ILE A N 1
ATOM 653 C CA . ILE A 1 81 ? -2.413 -9.306 12.803 1.00 91.06 81 ILE A CA 1
ATOM 654 C C . ILE A 1 81 ? -1.755 -8.366 13.818 1.00 91.06 81 ILE A C 1
ATOM 656 O O . ILE A 1 81 ? -2.411 -7.733 14.657 1.00 91.06 81 ILE A O 1
ATOM 660 N N . ALA A 1 82 ? -0.434 -8.302 13.742 1.00 91.75 82 ALA A N 1
ATOM 661 C CA . ALA A 1 82 ? 0.370 -7.310 14.421 1.00 91.75 82 ALA A CA 1
ATOM 662 C C . ALA A 1 82 ? 0.824 -6.259 13.410 1.00 91.75 82 ALA A C 1
ATOM 664 O O . ALA A 1 82 ? 0.895 -6.540 12.217 1.00 91.75 82 ALA A O 1
ATOM 665 N N . PHE A 1 83 ? 1.136 -5.068 13.907 1.00 92.38 83 PHE A N 1
ATOM 666 C CA . PHE A 1 83 ? 1.744 -4.006 13.118 1.00 92.38 83 PHE A CA 1
ATOM 667 C C . PHE A 1 83 ? 2.944 -3.454 13.872 1.00 92.38 83 PHE A C 1
ATOM 669 O O . PHE A 1 83 ? 2.967 -3.519 15.105 1.00 92.38 83 PHE A O 1
ATOM 676 N N . ASN A 1 84 ? 3.888 -2.870 13.137 1.00 90.75 84 ASN A N 1
ATOM 677 C CA . ASN A 1 84 ? 4.979 -2.067 13.690 1.00 90.75 84 ASN A CA 1
ATOM 678 C C . ASN A 1 84 ? 5.836 -2.828 14.719 1.00 90.75 84 ASN A C 1
ATOM 680 O O . ASN A 1 84 ? 6.193 -2.278 15.762 1.00 90.75 84 ASN A O 1
ATOM 684 N N . ARG A 1 85 ? 6.137 -4.105 14.451 1.00 86.94 85 ARG A N 1
ATOM 685 C CA . ARG A 1 85 ? 7.107 -4.879 15.240 1.00 86.94 85 ARG A CA 1
ATOM 686 C C . ARG A 1 85 ? 8.433 -4.941 14.501 1.00 86.94 85 ARG A C 1
ATOM 688 O O . ARG A 1 85 ? 8.463 -5.115 13.289 1.00 86.94 85 ARG A O 1
ATOM 695 N N . ASP A 1 86 ? 9.520 -4.840 15.253 1.00 79.88 86 ASP A N 1
ATOM 696 C CA . ASP A 1 86 ? 10.883 -4.916 14.724 1.00 79.88 86 ASP A CA 1
ATOM 697 C C . ASP A 1 86 ? 11.337 -6.385 14.637 1.00 79.88 86 ASP A C 1
ATOM 699 O O . ASP A 1 86 ? 12.236 -6.820 15.352 1.00 79.88 86 ASP A O 1
ATOM 703 N N . ASP A 1 87 ? 10.626 -7.185 13.835 1.00 83.25 87 ASP A N 1
ATOM 704 C CA . ASP A 1 87 ? 10.879 -8.627 13.656 1.00 83.25 87 ASP A CA 1
ATOM 705 C C . ASP A 1 87 ? 11.099 -9.041 12.188 1.00 83.25 87 ASP A C 1
ATOM 707 O O . ASP A 1 87 ? 11.271 -10.224 11.896 1.00 83.25 87 ASP A O 1
ATOM 711 N N . GLY A 1 88 ? 11.095 -8.075 11.261 1.00 75.88 88 GLY A N 1
ATOM 712 C CA . GLY A 1 88 ? 11.315 -8.287 9.826 1.00 75.88 88 GLY A CA 1
ATOM 713 C C . GLY A 1 88 ? 10.200 -9.042 9.092 1.00 75.88 88 GLY A C 1
ATOM 714 O O . GLY A 1 88 ? 10.314 -9.262 7.890 1.00 75.88 88 GLY A O 1
ATOM 715 N N . ALA A 1 89 ? 9.133 -9.444 9.786 1.00 77.94 89 ALA A N 1
ATOM 716 C CA . ALA A 1 89 ? 8.017 -10.200 9.215 1.00 77.94 89 ALA A CA 1
ATOM 717 C C . ALA A 1 89 ? 6.668 -9.491 9.400 1.00 77.94 89 ALA A C 1
ATOM 719 O O . ALA A 1 89 ? 5.720 -9.727 8.648 1.00 77.94 89 ALA A O 1
ATOM 720 N N . THR A 1 90 ? 6.566 -8.638 10.414 1.00 87.44 90 THR A N 1
ATOM 721 C CA . THR A 1 90 ? 5.368 -7.878 10.733 1.00 87.44 90 THR A CA 1
ATOM 722 C C . THR A 1 90 ? 5.270 -6.652 9.824 1.00 87.44 90 THR A C 1
ATOM 724 O O . THR A 1 90 ? 6.220 -5.873 9.748 1.00 87.44 90 THR A O 1
ATOM 727 N N . PRO A 1 91 ? 4.119 -6.422 9.170 1.00 89.19 91 PRO A N 1
ATOM 728 C CA . PRO A 1 91 ? 3.952 -5.241 8.347 1.00 89.19 91 PRO A CA 1
ATOM 729 C C . PRO A 1 91 ? 3.896 -3.976 9.203 1.00 89.19 91 PRO A C 1
ATOM 731 O O . PRO A 1 91 ? 3.486 -3.978 10.369 1.00 89.19 91 PRO A O 1
ATOM 734 N N . PHE A 1 92 ? 4.251 -2.865 8.588 1.00 91.19 92 PHE A N 1
ATOM 735 C CA . PHE A 1 92 ? 4.169 -1.551 9.182 1.00 91.19 92 PHE A CA 1
ATOM 736 C C . PHE A 1 92 ? 2.908 -0.832 8.724 1.00 91.19 92 PHE A C 1
ATOM 738 O O . PHE A 1 92 ? 2.425 -0.986 7.600 1.00 91.19 92 PHE A O 1
ATOM 745 N N . LEU A 1 93 ? 2.368 -0.048 9.645 1.00 94.12 93 LEU A N 1
ATOM 746 C CA . LEU A 1 93 ? 1.215 0.800 9.449 1.00 94.12 93 LEU A CA 1
ATOM 747 C C . LEU A 1 93 ? 1.513 2.154 10.089 1.00 94.12 93 LEU A C 1
ATOM 749 O O . LEU A 1 93 ? 1.525 2.273 11.320 1.00 94.12 93 LEU A O 1
ATOM 753 N N . ILE A 1 94 ? 1.762 3.159 9.253 1.00 94.31 94 ILE A N 1
ATOM 754 C CA . ILE A 1 94 ? 2.141 4.513 9.674 1.00 94.31 94 ILE A CA 1
ATOM 755 C C . ILE A 1 94 ? 1.208 5.548 9.051 1.00 94.31 94 ILE A C 1
ATOM 757 O O . ILE A 1 94 ? 0.567 5.290 8.032 1.00 94.31 94 ILE A O 1
ATOM 761 N N . ASP A 1 95 ? 1.138 6.723 9.664 1.00 95.69 95 ASP A N 1
ATOM 762 C CA . ASP A 1 95 ? 0.507 7.886 9.046 1.00 95.69 95 ASP A CA 1
ATOM 763 C C . ASP A 1 95 ? 1.352 8.341 7.843 1.00 95.69 95 ASP A C 1
ATOM 765 O O . ASP A 1 95 ? 2.581 8.319 7.913 1.00 95.69 95 ASP A O 1
ATOM 769 N N . ASP A 1 96 ? 0.714 8.731 6.736 1.00 93.56 96 ASP A N 1
ATOM 770 C CA . ASP A 1 96 ? 1.432 9.235 5.559 1.00 93.56 96 ASP A CA 1
ATOM 771 C C . ASP A 1 96 ? 2.105 10.578 5.901 1.00 93.56 96 ASP A C 1
ATOM 773 O O . ASP A 1 96 ? 1.408 11.575 6.130 1.00 93.56 96 ASP A O 1
ATOM 777 N N . PRO A 1 97 ? 3.452 10.651 5.913 1.00 88.31 97 PRO A N 1
ATOM 778 C CA . PRO A 1 97 ? 4.163 11.867 6.295 1.00 88.31 97 PRO A CA 1
ATOM 779 C C . PRO A 1 97 ? 3.970 13.007 5.288 1.00 88.31 97 PRO A C 1
ATOM 781 O O . PRO A 1 97 ? 4.198 14.169 5.621 1.00 8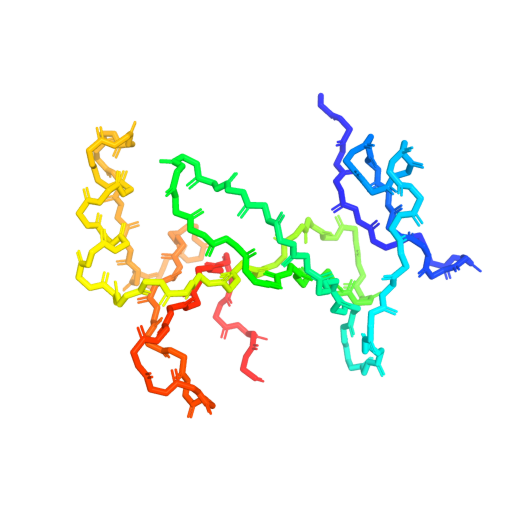8.31 97 PRO A O 1
ATOM 784 N N . LYS A 1 98 ? 3.561 12.696 4.051 1.00 89.38 98 LYS A N 1
ATOM 785 C CA . LYS A 1 98 ? 3.344 13.674 2.980 1.00 89.38 98 LYS A CA 1
ATOM 786 C C . LYS A 1 98 ? 1.892 14.148 2.923 1.00 89.38 98 LYS A C 1
ATOM 788 O O . LYS A 1 98 ? 1.639 15.227 2.390 1.00 89.38 98 LYS A O 1
ATOM 793 N N . GLN A 1 99 ? 0.942 13.369 3.448 1.00 91.19 99 GLN A N 1
ATOM 794 C CA . GLN A 1 99 ? -0.493 13.660 3.361 1.00 91.19 99 GLN A CA 1
ATOM 795 C C . GLN A 1 99 ? -1.214 13.361 4.685 1.00 91.19 99 GLN A C 1
ATOM 797 O O . GLN A 1 99 ? -1.643 12.229 4.920 1.00 91.19 99 GLN A O 1
ATOM 802 N N . PRO A 1 100 ? -1.413 14.381 5.544 1.00 90.94 100 PRO A N 1
ATOM 803 C CA . PRO A 1 100 ? -2.101 14.209 6.817 1.00 90.94 100 PRO A CA 1
ATOM 804 C C . PRO A 1 100 ? -3.481 13.563 6.658 1.00 90.94 100 PRO A C 1
ATOM 806 O O . PRO A 1 100 ? -4.279 13.965 5.812 1.00 90.94 100 PRO A O 1
ATOM 809 N N . GLY A 1 101 ? -3.770 12.577 7.508 1.00 92.75 101 GLY A N 1
ATOM 810 C CA . GLY A 1 101 ? -5.037 11.843 7.501 1.00 92.75 101 GLY A CA 1
ATOM 811 C C . GLY A 1 101 ? -5.057 10.598 6.612 1.00 92.75 101 GLY A C 1
ATOM 812 O O . GLY A 1 101 ? -6.041 9.867 6.680 1.00 92.75 101 GLY A O 1
ATOM 813 N N . ARG A 1 102 ? -3.989 10.329 5.849 1.00 96.06 102 ARG A N 1
ATOM 814 C CA . ARG A 1 102 ? -3.797 9.093 5.076 1.00 96.06 102 ARG A CA 1
ATOM 815 C C . ARG A 1 102 ? -2.868 8.117 5.791 1.00 96.06 102 ARG A C 1
ATOM 817 O O . ARG A 1 102 ? -2.164 8.490 6.729 1.00 96.06 102 ARG A O 1
ATOM 824 N N . THR A 1 103 ? -2.853 6.872 5.327 1.00 97.25 103 THR A N 1
ATOM 825 C CA . THR A 1 103 ? -2.066 5.787 5.930 1.00 97.25 103 THR A CA 1
ATOM 826 C C . THR A 1 103 ? -1.216 5.079 4.890 1.00 97.25 103 THR A C 1
ATOM 828 O O . THR A 1 103 ? -1.678 4.814 3.781 1.00 97.25 103 THR A O 1
ATOM 831 N N . VAL A 1 104 ? -0.003 4.689 5.276 1.00 94.94 104 VAL A N 1
ATOM 832 C CA . VAL A 1 104 ? 0.863 3.815 4.479 1.00 94.94 104 VAL A CA 1
ATOM 833 C C . VAL A 1 104 ? 0.932 2.444 5.145 1.00 94.94 104 VAL A C 1
ATOM 835 O O . VAL A 1 104 ? 1.260 2.332 6.328 1.00 94.94 104 VAL A O 1
ATOM 838 N N . PHE A 1 105 ? 0.615 1.398 4.382 1.00 93.69 105 PHE A N 1
ATOM 839 C CA . PHE A 1 105 ? 0.728 -0.003 4.790 1.00 93.69 105 PHE A CA 1
ATOM 840 C C . PHE A 1 105 ? 1.823 -0.691 3.973 1.00 93.69 105 PHE A C 1
ATOM 842 O O . PHE A 1 105 ? 1.708 -0.758 2.749 1.00 93.69 105 PHE A O 1
ATOM 849 N N . TYR A 1 106 ? 2.883 -1.179 4.620 1.00 88.31 106 TYR A N 1
ATOM 850 C CA . TYR A 1 106 ? 4.082 -1.667 3.927 1.00 88.31 106 TYR A CA 1
ATOM 851 C C . TYR A 1 106 ? 4.785 -2.817 4.663 1.00 88.31 106 TYR A C 1
ATOM 853 O O . TYR A 1 106 ? 4.533 -3.050 5.843 1.00 88.31 106 TYR A O 1
ATOM 861 N N . CYS A 1 107 ? 5.642 -3.568 3.965 1.00 76.50 107 CYS A N 1
ATOM 862 C CA . CYS A 1 107 ? 6.206 -4.830 4.474 1.00 76.50 107 CYS A CA 1
ATOM 863 C C . CYS A 1 107 ? 7.656 -4.757 5.001 1.00 76.50 107 CYS A C 1
ATOM 865 O O . CYS A 1 107 ? 8.079 -5.709 5.647 1.00 76.50 107 CYS A O 1
ATOM 867 N N . ASP A 1 108 ? 8.417 -3.682 4.762 1.00 65.81 108 ASP A N 1
ATOM 868 C CA . ASP A 1 108 ? 9.828 -3.574 5.191 1.00 65.81 108 ASP A CA 1
ATOM 869 C C . ASP A 1 108 ? 10.180 -2.163 5.696 1.00 65.81 108 ASP A C 1
ATOM 871 O O . ASP A 1 108 ? 9.783 -1.159 5.120 1.00 65.81 108 ASP A O 1
ATOM 875 N N . ARG A 1 109 ? 10.967 -2.062 6.767 1.00 49.62 109 ARG A N 1
ATOM 876 C CA . ARG A 1 109 ? 11.408 -0.811 7.399 1.00 49.62 109 ARG A CA 1
ATOM 877 C C . ARG A 1 109 ? 12.231 0.097 6.474 1.00 49.62 109 ARG A C 1
ATOM 879 O O . ARG A 1 109 ? 12.218 1.305 6.674 1.00 49.62 109 ARG A O 1
ATOM 886 N N . HIS A 1 110 ? 12.905 -0.437 5.456 1.00 47.25 110 HIS A N 1
ATOM 887 C CA . HIS A 1 110 ? 13.761 0.334 4.537 1.00 47.25 110 HIS A CA 1
ATOM 888 C C . HIS A 1 110 ? 12.999 1.086 3.417 1.00 47.25 110 HIS A C 1
ATOM 890 O O . HIS A 1 110 ? 13.540 1.295 2.336 1.00 47.25 110 HIS A O 1
ATOM 896 N N . SER A 1 111 ? 11.738 1.461 3.660 1.00 45.00 111 SER A N 1
ATOM 897 C CA . SER A 1 111 ? 10.816 2.066 2.675 1.00 45.00 111 SER A CA 1
ATOM 898 C C . SER A 1 111 ? 10.774 3.594 2.630 1.00 45.00 111 SER A C 1
ATOM 900 O O . SER A 1 111 ? 10.009 4.125 1.824 1.00 45.00 111 SER A O 1
ATOM 902 N N . GLU A 1 112 ? 11.436 4.280 3.562 1.00 36.12 112 GLU A N 1
ATOM 903 C CA . GLU A 1 112 ? 11.312 5.741 3.713 1.00 36.12 112 GLU A CA 1
ATOM 904 C C . GLU A 1 112 ? 12.008 6.526 2.599 1.00 36.12 112 GLU A C 1
ATOM 906 O O . GLU A 1 112 ? 13.182 6.211 2.305 1.00 36.12 112 GLU A O 1
#

pLDDT: mean 85.82, std 13.08, range [36.12, 97.56]

Secondary structure (DSSP, 8-state):
-----B-TTT-PBPSHHHHHTT---SEESSEEEEEEEEEETTEEEEEEEEESSSS----EEEESS-HHHHHHHHHHHSTT---S-SSSSSPEEEE-TTSTT-EEEES-GGG-

Foldseek 3Di:
DDAWAQDQVPRATDDCVCVVVVFDFPDDDQWGKTQDADADLHFTWGIWTHGNDDSDHTFKTKTQAAQVVVVVSVCVVDPPQDEDDPPQAHWHWDADPVDGRIIMIGRGPVPD